Protein AF-A0A9P6WTH1-F1 (afdb_monomer_lite)

Sequence (129 aa):
MPSTSNSDAGALAEGDEALAAGEAANAIGKGATAVGAGATAVAQIATAVGNNALASGQNSAAFGNNAQANGPGSVAVGGAAVDADGNPLITSGGVPVETGATSAGVGGTAVGASAAAVVRVRRGRQCHR

InterPro domains:
  IPR008640 Trimeric autotransporter adhesin YadA-like, head domain [PF05658] (13-39)
  IPR008640 Trimeric autotransporter adhesin YadA-like, head domain [PF05658] (55-79)
  IPR011049 Serralysin-like metalloprotease, C-terminal [G3DSA:2.150.10.10] (8-126)
  IPR011049 Serralysin-like metalloprotease, C-terminal [SSF101967] (8-115)

Organism: Rhizopus oryzae (NCBI:txid64495)

Structure (mmCIF, N/CA/C/O backbone):
data_AF-A0A9P6WTH1-F1
#
_entry.id   AF-A0A9P6WTH1-F1
#
loop_
_atom_site.group_PDB
_atom_site.id
_atom_site.type_symbol
_atom_site.label_atom_id
_atom_site.label_alt_id
_atom_site.label_comp_id
_atom_site.label_asym_id
_atom_site.label_entity_id
_atom_site.label_seq_id
_atom_site.pdbx_PDB_ins_code
_atom_site.Cartn_x
_atom_site.Cartn_y
_atom_site.Cartn_z
_atom_site.occupancy
_atom_site.B_iso_or_equiv
_atom_site.auth_seq_id
_atom_site.auth_comp_id
_atom_site.auth_asym_id
_atom_site.auth_atom_id
_atom_site.pdbx_PDB_model_num
ATOM 1 N N . MET A 1 1 ? 19.849 10.541 -31.871 1.00 46.62 1 MET A N 1
ATOM 2 C CA . MET A 1 1 ? 18.741 10.124 -30.986 1.00 46.62 1 MET A CA 1
ATOM 3 C C . MET A 1 1 ? 18.311 11.366 -30.204 1.00 46.62 1 MET A C 1
ATOM 5 O O . MET A 1 1 ? 19.214 12.015 -29.688 1.00 46.62 1 MET A O 1
ATOM 9 N N . PRO A 1 2 ? 17.032 11.783 -30.214 1.00 46.72 2 PRO A N 1
ATOM 10 C CA . PRO A 1 2 ? 16.577 13.011 -29.558 1.00 46.72 2 PRO A CA 1
ATOM 11 C C . PRO A 1 2 ? 16.567 12.866 -28.027 1.00 46.72 2 PRO A C 1
ATOM 13 O O . PRO A 1 2 ? 16.492 11.758 -27.505 1.00 46.72 2 PRO A O 1
ATOM 16 N N . SER A 1 3 ? 16.665 14.001 -27.338 1.00 61.41 3 SER A N 1
ATOM 17 C CA . SER A 1 3 ? 16.726 14.156 -25.884 1.00 61.41 3 SER A CA 1
ATOM 18 C C . SER A 1 3 ? 1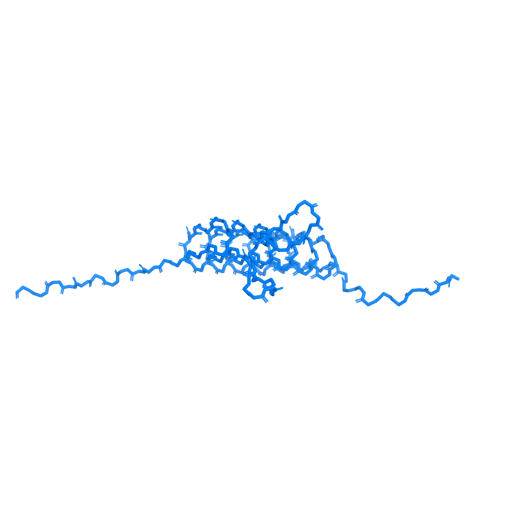5.382 13.902 -25.195 1.00 61.41 3 SER A C 1
ATOM 20 O O . SER A 1 3 ? 14.383 14.495 -25.592 1.00 61.41 3 SER A O 1
ATOM 22 N N . THR A 1 4 ? 15.389 13.174 -24.079 1.00 49.56 4 THR A N 1
ATOM 23 C CA . THR A 1 4 ? 14.513 13.461 -22.933 1.00 49.56 4 THR A CA 1
ATOM 24 C C . THR A 1 4 ? 15.363 13.360 -21.670 1.00 49.56 4 THR A C 1
ATOM 26 O O . THR A 1 4 ? 16.047 12.363 -21.452 1.00 49.56 4 THR A O 1
A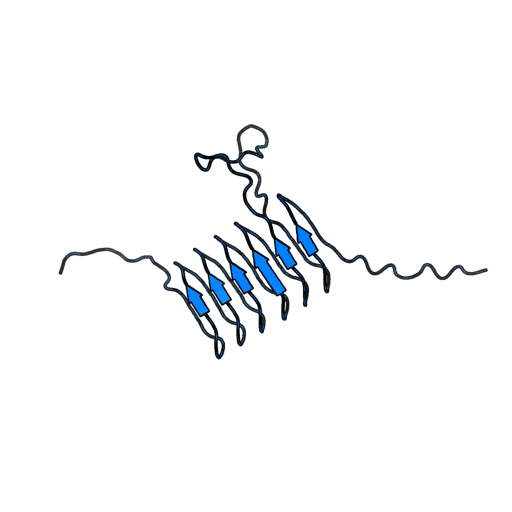TOM 29 N N . SER A 1 5 ? 15.393 14.419 -20.862 1.00 54.59 5 SER A N 1
ATOM 30 C CA . SER A 1 5 ? 15.877 14.326 -19.486 1.00 54.59 5 SER A CA 1
ATOM 31 C C . SER A 1 5 ? 14.989 13.327 -18.756 1.00 54.59 5 SER A C 1
ATOM 33 O O . SER A 1 5 ? 13.857 13.663 -18.424 1.00 54.59 5 SER A O 1
ATOM 35 N N . ASN A 1 6 ? 15.473 12.112 -18.527 1.00 50.59 6 ASN A N 1
ATOM 36 C CA . ASN A 1 6 ? 14.831 11.208 -17.588 1.00 50.59 6 ASN A CA 1
ATOM 37 C C . ASN A 1 6 ? 15.324 11.594 -16.197 1.00 50.59 6 ASN A C 1
ATOM 39 O O . ASN A 1 6 ? 16.372 11.139 -15.744 1.00 50.59 6 ASN A O 1
ATOM 43 N N . SER A 1 7 ? 14.576 12.471 -15.537 1.00 57.59 7 SER A N 1
ATOM 44 C CA . SER A 1 7 ? 14.619 12.554 -14.077 1.00 57.59 7 SER A CA 1
ATOM 45 C C . SER A 1 7 ? 13.960 11.326 -13.429 1.00 57.59 7 SER A C 1
ATOM 47 O O . SER A 1 7 ? 13.847 11.292 -12.211 1.00 57.59 7 SER A O 1
ATOM 49 N N . ASP A 1 8 ? 13.520 10.344 -14.222 1.00 60.94 8 ASP A N 1
ATOM 50 C CA . ASP A 1 8 ? 12.872 9.122 -13.771 1.00 60.94 8 ASP A CA 1
ATOM 51 C C . ASP A 1 8 ? 13.832 8.335 -12.880 1.00 60.94 8 ASP A C 1
ATOM 53 O O . ASP A 1 8 ? 14.801 7.720 -13.348 1.00 60.94 8 ASP A O 1
ATOM 57 N N . ALA A 1 9 ? 13.551 8.326 -11.580 1.00 70.12 9 ALA A N 1
ATOM 58 C CA . ALA A 1 9 ? 14.113 7.300 -10.732 1.00 70.12 9 ALA A CA 1
ATOM 59 C C . ALA A 1 9 ? 13.557 5.969 -11.260 1.00 70.12 9 ALA A C 1
ATOM 61 O O . ALA A 1 9 ? 12.347 5.762 -11.320 1.00 70.12 9 ALA A O 1
ATOM 62 N N . GLY A 1 10 ? 14.422 5.076 -11.738 1.00 81.06 10 GLY A N 1
ATOM 63 C CA . GLY A 1 10 ? 13.989 3.740 -12.149 1.00 81.06 10 GLY A CA 1
ATOM 64 C C . GLY A 1 10 ? 13.393 2.959 -10.973 1.00 81.06 10 GLY A C 1
ATOM 65 O O . GLY A 1 10 ? 13.518 3.355 -9.815 1.00 81.06 10 GLY A O 1
ATOM 66 N N . ALA A 1 11 ? 12.774 1.817 -11.262 1.00 90.38 11 ALA A N 1
ATOM 67 C CA . ALA A 1 11 ? 12.429 0.863 -10.217 1.00 90.38 11 ALA A CA 1
ATOM 68 C C . ALA A 1 11 ? 13.711 0.211 -9.660 1.00 90.38 11 ALA A C 1
ATOM 70 O O . ALA A 1 11 ? 14.561 -0.249 -10.425 1.00 90.38 11 ALA A O 1
ATOM 71 N N . LEU A 1 12 ? 13.837 0.147 -8.339 1.00 91.94 12 LEU A N 1
ATOM 72 C CA . LEU A 1 12 ? 14.949 -0.429 -7.597 1.00 91.94 12 LEU A CA 1
ATOM 73 C C . LEU A 1 12 ? 14.480 -1.680 -6.850 1.00 91.94 12 LEU A C 1
ATOM 75 O O . LEU A 1 12 ? 13.694 -1.597 -5.911 1.00 91.94 12 LEU A O 1
ATOM 79 N N . ALA A 1 13 ? 14.977 -2.845 -7.253 1.00 92.81 13 ALA A N 1
ATOM 80 C CA . ALA A 1 13 ? 14.778 -4.106 -6.546 1.00 92.81 13 ALA A CA 1
ATOM 81 C C . ALA A 1 13 ? 16.129 -4.572 -5.987 1.00 92.81 13 ALA A C 1
ATOM 83 O O . ALA A 1 13 ? 16.964 -5.073 -6.736 1.00 92.81 13 ALA A O 1
ATOM 84 N N . GLU A 1 14 ? 16.365 -4.357 -4.692 1.00 91.88 14 GLU A N 1
ATOM 85 C CA . GLU A 1 14 ? 17.616 -4.752 -4.021 1.00 91.88 14 GLU A CA 1
ATOM 86 C C . GLU A 1 14 ? 17.516 -6.122 -3.345 1.00 91.88 14 GLU A C 1
ATOM 88 O O . GLU A 1 14 ? 18.514 -6.833 -3.247 1.00 91.88 14 GLU A O 1
ATOM 93 N N . GLY A 1 15 ? 16.331 -6.499 -2.861 1.00 89.75 15 GLY A N 1
ATOM 94 C CA . GLY A 1 15 ? 16.154 -7.764 -2.159 1.00 89.75 15 GLY A CA 1
ATOM 95 C C . GLY A 1 15 ? 16.251 -8.979 -3.084 1.00 89.75 15 GLY A C 1
ATOM 96 O O . GLY A 1 15 ? 15.817 -8.939 -4.235 1.00 89.75 15 GLY A O 1
ATOM 97 N N . ASP A 1 16 ? 16.751 -10.103 -2.564 1.00 92.62 16 ASP A N 1
ATOM 98 C CA . ASP A 1 16 ? 16.622 -11.395 -3.249 1.00 92.62 16 ASP A CA 1
ATOM 99 C C . ASP A 1 16 ? 15.146 -11.674 -3.555 1.00 92.62 16 ASP A C 1
ATOM 101 O O . ASP A 1 16 ? 14.305 -11.555 -2.664 1.00 92.62 16 ASP A O 1
ATOM 105 N N . GLU A 1 17 ? 14.830 -12.046 -4.798 1.00 93.06 17 GLU A N 1
ATOM 106 C CA . GLU A 1 17 ? 13.454 -12.319 -5.251 1.00 93.06 17 GLU A CA 1
ATOM 107 C C . GLU A 1 17 ? 12.508 -11.105 -5.119 1.00 93.06 17 GLU A C 1
ATOM 109 O O . GLU A 1 17 ? 11.288 -11.265 -5.060 1.00 93.06 17 GLU A O 1
ATOM 114 N N . ALA A 1 18 ? 13.054 -9.885 -5.057 1.00 94.12 18 ALA A N 1
ATOM 115 C CA . ALA A 1 18 ? 12.258 -8.670 -4.992 1.00 94.12 18 ALA A CA 1
ATOM 116 C C . ALA A 1 18 ? 11.697 -8.265 -6.365 1.00 94.12 18 ALA A C 1
ATOM 118 O O . ALA A 1 18 ? 12.311 -8.482 -7.411 1.00 94.12 18 ALA A O 1
ATOM 119 N N . LEU A 1 19 ? 10.530 -7.622 -6.355 1.00 93.56 19 LEU A N 1
ATOM 120 C CA . LEU A 1 19 ? 9.874 -7.074 -7.537 1.00 93.56 19 LEU A CA 1
ATOM 121 C C . LEU A 1 19 ? 9.635 -5.581 -7.336 1.00 93.56 19 LEU A C 1
ATOM 123 O O . LEU A 1 19 ? 8.859 -5.204 -6.468 1.00 93.56 19 LEU A O 1
ATOM 127 N N . ALA A 1 20 ? 10.243 -4.738 -8.165 1.00 94.00 20 ALA A N 1
ATOM 128 C CA . ALA A 1 20 ? 9.954 -3.309 -8.207 1.00 94.00 20 ALA A CA 1
ATOM 129 C C . ALA A 1 20 ? 9.411 -2.939 -9.593 1.00 94.00 20 ALA A C 1
ATOM 131 O O . ALA A 1 20 ? 10.046 -3.223 -10.608 1.00 94.00 20 ALA A O 1
ATOM 132 N N . ALA A 1 21 ? 8.232 -2.321 -9.646 1.00 91.75 21 ALA A N 1
ATOM 133 C CA . ALA A 1 21 ? 7.579 -1.924 -10.888 1.00 91.75 21 ALA A CA 1
ATOM 134 C C . ALA A 1 21 ? 6.908 -0.552 -10.741 1.00 91.75 21 ALA A C 1
ATOM 136 O O . ALA A 1 21 ? 5.841 -0.427 -10.145 1.00 91.75 21 ALA A O 1
ATOM 137 N N . GLY A 1 22 ? 7.524 0.479 -11.312 1.00 88.12 22 GLY A N 1
ATOM 138 C CA . GLY A 1 22 ? 7.055 1.861 -11.242 1.00 88.12 22 GLY A CA 1
ATOM 139 C C . GLY A 1 22 ? 8.224 2.838 -11.214 1.00 88.12 22 GLY A C 1
ATOM 140 O O . GLY A 1 22 ? 9.354 2.451 -10.926 1.00 88.12 22 GLY A O 1
ATOM 141 N N . GLU A 1 23 ? 7.955 4.100 -11.524 1.00 89.94 23 GLU A N 1
ATOM 142 C CA . GLU A 1 23 ? 8.928 5.177 -11.314 1.00 89.94 23 GLU A CA 1
ATOM 143 C C . GLU A 1 23 ? 9.182 5.327 -9.803 1.00 89.94 23 GLU A C 1
ATOM 145 O O . GLU A 1 23 ? 8.248 5.269 -9.011 1.00 89.94 23 GLU A O 1
ATOM 150 N N . ALA A 1 24 ? 10.438 5.405 -9.377 1.00 89.94 24 ALA A N 1
ATOM 151 C CA . ALA A 1 24 ? 10.855 5.476 -7.976 1.00 89.94 24 ALA A CA 1
ATOM 152 C C . ALA A 1 24 ? 10.353 4.327 -7.070 1.00 89.94 24 ALA A C 1
ATOM 154 O O . ALA A 1 24 ? 10.290 4.493 -5.850 1.00 89.94 24 ALA A O 1
ATOM 155 N N . ALA A 1 25 ? 9.974 3.169 -7.624 1.00 93.50 25 ALA A N 1
ATOM 156 C CA . ALA A 1 25 ? 9.556 2.018 -6.821 1.00 93.50 25 ALA A CA 1
ATOM 157 C C . ALA A 1 25 ? 10.774 1.343 -6.164 1.00 93.50 25 ALA A C 1
ATOM 159 O O . ALA A 1 25 ? 11.714 1.002 -6.867 1.00 93.50 25 ALA A O 1
ATOM 160 N N . ASN A 1 26 ? 10.755 1.088 -4.855 1.00 94.38 26 ASN A N 1
ATOM 161 C CA . ASN A 1 26 ? 11.867 0.513 -4.091 1.00 94.38 26 ASN A CA 1
ATOM 162 C C . ASN A 1 26 ? 11.442 -0.776 -3.374 1.00 94.38 26 ASN A C 1
ATOM 164 O O . ASN A 1 26 ? 10.728 -0.731 -2.374 1.00 94.38 26 ASN A O 1
ATOM 168 N N . ALA A 1 27 ? 11.902 -1.932 -3.838 1.00 95.25 27 ALA A N 1
ATOM 169 C CA . ALA A 1 27 ? 11.734 -3.222 -3.177 1.00 95.25 27 ALA A CA 1
ATOM 170 C C . ALA A 1 27 ? 13.073 -3.665 -2.563 1.00 95.25 27 ALA A C 1
ATOM 172 O O . ALA A 1 27 ? 13.909 -4.283 -3.219 1.00 95.25 27 ALA A O 1
ATOM 173 N N . ILE A 1 28 ? 13.291 -3.310 -1.296 1.00 95.00 28 ILE A N 1
ATOM 174 C CA . ILE A 1 28 ? 14.582 -3.474 -0.607 1.00 95.00 28 ILE A CA 1
ATOM 175 C C . ILE A 1 28 ? 14.642 -4.795 0.170 1.00 95.00 28 ILE A C 1
ATOM 177 O O . ILE A 1 28 ? 15.688 -5.431 0.267 1.00 95.00 28 ILE A O 1
ATOM 181 N N . GLY A 1 29 ? 13.516 -5.237 0.732 1.00 93.62 29 GLY A N 1
ATOM 182 C CA . GLY A 1 29 ? 13.473 -6.476 1.505 1.00 93.62 29 GLY A CA 1
ATOM 183 C C . GLY A 1 29 ? 13.533 -7.737 0.638 1.00 93.62 29 GLY A C 1
ATOM 184 O O . GLY A 1 29 ? 13.074 -7.753 -0.501 1.00 93.62 29 GLY A O 1
ATOM 185 N N . LYS A 1 30 ? 14.038 -8.842 1.197 1.00 94.94 30 LYS A N 1
ATOM 186 C CA . LYS A 1 30 ? 13.985 -10.159 0.540 1.00 94.94 30 LYS A CA 1
ATOM 187 C C . LYS A 1 30 ? 12.534 -10.580 0.270 1.00 94.94 30 LYS A C 1
ATOM 189 O O . LYS A 1 30 ? 11.723 -10.584 1.197 1.00 94.94 30 LYS A O 1
ATOM 194 N N . GLY A 1 31 ? 12.214 -10.935 -0.972 1.00 94.12 31 GLY A N 1
ATOM 195 C CA . GLY A 1 31 ? 10.861 -11.256 -1.430 1.00 94.12 31 GLY A CA 1
ATOM 196 C C . GLY A 1 31 ? 9.897 -10.067 -1.370 1.00 94.12 31 GLY A C 1
ATOM 197 O O . GLY A 1 31 ? 8.684 -10.267 -1.319 1.00 94.12 31 GLY A O 1
ATOM 198 N N . ALA A 1 32 ? 10.412 -8.835 -1.283 1.00 96.06 32 ALA A N 1
ATOM 199 C CA . ALA A 1 32 ? 9.579 -7.645 -1.240 1.00 96.06 32 ALA A CA 1
ATOM 200 C C . ALA A 1 32 ? 9.004 -7.326 -2.623 1.00 96.06 32 ALA A C 1
ATOM 202 O O . ALA A 1 32 ? 9.649 -7.519 -3.646 1.00 96.06 32 ALA A O 1
ATOM 203 N N . THR A 1 33 ? 7.789 -6.797 -2.663 1.00 96.25 33 THR A N 1
ATOM 204 C CA . THR A 1 33 ? 7.132 -6.368 -3.899 1.00 96.25 33 THR A CA 1
ATOM 205 C C . THR A 1 33 ? 6.717 -4.912 -3.758 1.00 96.25 33 THR A C 1
ATOM 207 O O . THR A 1 33 ? 5.966 -4.590 -2.849 1.00 96.25 33 THR A O 1
ATOM 210 N N . ALA A 1 34 ? 7.185 -4.039 -4.641 1.00 95.69 34 ALA A N 1
ATOM 211 C CA . ALA A 1 34 ? 6.835 -2.629 -4.719 1.00 95.69 34 ALA A CA 1
ATOM 212 C C . ALA A 1 34 ? 6.273 -2.322 -6.114 1.00 95.69 34 ALA A C 1
ATOM 214 O O . ALA A 1 34 ? 6.984 -2.421 -7.111 1.00 95.69 34 ALA A O 1
ATOM 215 N N . VAL A 1 35 ? 4.995 -1.962 -6.206 1.00 94.56 35 VAL A N 1
ATOM 216 C CA . VAL A 1 35 ? 4.320 -1.686 -7.482 1.00 94.56 35 VAL A CA 1
ATOM 217 C C . VAL A 1 35 ? 3.605 -0.341 -7.416 1.00 94.56 35 VAL A C 1
ATOM 219 O O . VAL A 1 35 ? 2.695 -0.159 -6.614 1.00 94.56 35 VAL A O 1
ATOM 222 N N . GLY A 1 36 ? 3.974 0.589 -8.291 1.00 90.06 36 GLY A N 1
ATOM 223 C CA . GLY A 1 36 ? 3.442 1.952 -8.340 1.00 90.06 36 GLY A CA 1
ATOM 224 C C . GLY A 1 36 ? 4.537 3.010 -8.237 1.00 90.06 36 GLY A C 1
ATOM 225 O O . GLY A 1 36 ? 5.663 2.714 -7.845 1.00 90.06 36 GLY A O 1
ATOM 226 N N . ALA A 1 37 ? 4.202 4.249 -8.602 1.00 90.62 37 ALA A N 1
ATOM 227 C CA . ALA A 1 37 ? 5.136 5.365 -8.490 1.00 90.62 37 ALA A CA 1
ATOM 228 C C . ALA A 1 37 ? 5.496 5.615 -7.010 1.00 90.62 37 ALA A C 1
ATOM 230 O O . ALA A 1 37 ? 4.594 5.688 -6.178 1.00 90.62 37 ALA A O 1
ATOM 231 N N . GLY A 1 38 ? 6.780 5.663 -6.652 1.00 90.31 38 GLY A N 1
ATOM 232 C CA . GLY A 1 38 ? 7.237 5.880 -5.270 1.00 90.31 38 GLY A CA 1
ATOM 233 C C . GLY A 1 38 ? 6.896 4.763 -4.269 1.00 90.31 38 GLY A C 1
ATOM 234 O O . GLY A 1 38 ? 7.083 4.937 -3.062 1.00 90.31 38 GLY A O 1
ATOM 235 N N . ALA A 1 39 ? 6.375 3.615 -4.723 1.00 94.56 39 ALA A N 1
ATOM 236 C CA . ALA A 1 39 ? 6.040 2.496 -3.842 1.00 94.56 39 ALA A CA 1
ATOM 237 C C . ALA A 1 39 ? 7.304 1.950 -3.168 1.00 94.56 39 ALA A C 1
ATOM 239 O O . ALA A 1 39 ? 8.301 1.712 -3.835 1.00 94.56 39 ALA A O 1
ATOM 240 N N . THR A 1 40 ? 7.281 1.714 -1.861 1.00 95.69 40 THR A N 1
ATOM 241 C CA . THR A 1 40 ? 8.466 1.331 -1.091 1.00 95.69 40 THR A CA 1
ATOM 242 C C . THR A 1 40 ? 8.161 0.152 -0.167 1.00 95.69 40 THR A C 1
ATOM 244 O O . THR A 1 40 ? 7.385 0.260 0.780 1.00 95.69 40 THR A O 1
ATOM 247 N N . ALA A 1 41 ? 8.800 -0.986 -0.412 1.00 95.94 41 ALA A N 1
ATOM 248 C CA . ALA A 1 41 ? 8.726 -2.189 0.406 1.00 95.94 41 ALA A CA 1
ATOM 249 C C . ALA A 1 41 ? 10.114 -2.494 0.990 1.00 95.94 41 ALA A C 1
ATOM 251 O O . ALA A 1 41 ? 10.984 -3.049 0.319 1.00 95.94 41 ALA A O 1
ATOM 252 N N . VAL A 1 42 ? 10.340 -2.105 2.248 1.00 95.38 42 VAL A N 1
ATOM 253 C CA . VAL A 1 42 ? 11.672 -2.195 2.879 1.00 95.38 42 VAL A CA 1
ATOM 254 C C . VAL A 1 42 ? 11.903 -3.479 3.669 1.00 95.38 42 VAL A C 1
ATOM 256 O O . VAL A 1 42 ? 13.042 -3.856 3.930 1.00 95.38 42 VAL A O 1
ATOM 259 N N . ALA A 1 43 ? 10.834 -4.159 4.072 1.00 94.88 43 ALA A N 1
ATOM 260 C CA . ALA A 1 43 ? 10.913 -5.340 4.921 1.00 94.88 43 ALA A CA 1
ATOM 261 C C . ALA A 1 43 ? 10.802 -6.654 4.131 1.00 94.88 43 ALA A C 1
ATOM 263 O O . ALA A 1 43 ? 10.350 -6.680 2.990 1.00 94.88 43 ALA A O 1
ATOM 264 N N . GLN A 1 44 ? 11.223 -7.767 4.739 1.00 94.75 44 GLN A N 1
ATOM 265 C CA . GLN A 1 44 ? 11.172 -9.077 4.085 1.00 94.75 44 GLN A CA 1
ATOM 266 C C . GLN A 1 44 ? 9.718 -9.502 3.891 1.00 94.75 44 GLN A C 1
ATOM 268 O O . GLN A 1 44 ? 8.900 -9.353 4.807 1.00 94.75 44 GLN A O 1
ATOM 273 N N . ILE A 1 45 ? 9.416 -10.038 2.708 1.00 94.81 45 ILE A N 1
ATOM 274 C CA . ILE A 1 45 ? 8.076 -10.476 2.293 1.00 94.81 45 ILE A CA 1
ATOM 275 C C . ILE A 1 45 ? 7.059 -9.318 2.415 1.00 94.81 45 ILE A C 1
ATOM 277 O O . ILE A 1 45 ? 5.868 -9.516 2.643 1.00 94.81 45 ILE A O 1
ATOM 281 N N . ALA A 1 46 ? 7.526 -8.068 2.326 1.00 96.25 46 ALA A N 1
ATOM 282 C CA . ALA A 1 46 ? 6.663 -6.899 2.376 1.00 96.25 46 ALA A CA 1
ATOM 283 C C . ALA A 1 46 ? 6.097 -6.603 0.986 1.00 96.25 46 ALA A C 1
ATOM 285 O O . ALA A 1 46 ? 6.820 -6.632 -0.005 1.00 96.25 46 ALA A O 1
ATOM 286 N N . THR A 1 47 ? 4.809 -6.290 0.902 1.00 96.25 47 THR A N 1
ATOM 287 C CA . THR A 1 47 ? 4.149 -5.953 -0.367 1.00 96.25 47 THR A CA 1
ATOM 288 C C . THR A 1 47 ? 3.612 -4.528 -0.293 1.00 96.25 47 THR A C 1
ATOM 290 O O . THR A 1 47 ? 2.740 -4.254 0.518 1.00 96.25 47 THR A O 1
ATOM 293 N N . ALA A 1 48 ? 4.102 -3.618 -1.124 1.00 95.12 48 ALA A N 1
ATOM 294 C CA . ALA A 1 48 ? 3.600 -2.260 -1.290 1.00 95.12 48 ALA A CA 1
ATOM 295 C C . ALA A 1 48 ? 3.043 -2.100 -2.709 1.00 95.12 48 ALA A C 1
ATOM 297 O O . ALA A 1 48 ? 3.776 -2.216 -3.686 1.00 95.12 48 ALA A O 1
ATOM 298 N N . VAL A 1 49 ? 1.746 -1.838 -2.842 1.00 94.00 49 VAL A N 1
ATOM 299 C CA . VAL A 1 49 ? 1.083 -1.643 -4.135 1.00 94.00 49 VAL A CA 1
ATOM 300 C C . VAL A 1 49 ? 0.255 -0.368 -4.092 1.00 94.00 49 VAL A C 1
ATOM 302 O O . VAL A 1 49 ? -0.735 -0.280 -3.371 1.00 94.00 49 VAL A O 1
ATOM 305 N N . GLY A 1 50 ? 0.631 0.614 -4.898 1.00 89.75 50 GLY A N 1
ATOM 306 C CA . GLY A 1 50 ? -0.007 1.921 -4.968 1.00 89.75 50 GLY A CA 1
ATOM 307 C C . GLY A 1 50 ? 1.019 3.045 -5.036 1.00 89.75 50 GLY A C 1
ATOM 308 O O . GLY A 1 50 ? 2.192 2.858 -4.728 1.00 89.75 50 GLY A O 1
ATOM 309 N N . ASN A 1 51 ? 0.566 4.228 -5.445 1.00 89.00 51 ASN A N 1
ATOM 310 C CA . ASN A 1 51 ? 1.418 5.414 -5.465 1.00 89.00 51 ASN A CA 1
ATOM 311 C C . ASN A 1 51 ? 1.807 5.799 -4.023 1.00 89.00 51 ASN A C 1
ATOM 313 O O . ASN A 1 51 ? 0.919 5.922 -3.178 1.00 89.00 51 ASN A O 1
ATOM 317 N N . ASN A 1 52 ? 3.103 5.941 -3.736 1.00 90.00 52 ASN A N 1
ATOM 318 C CA . ASN A 1 52 ? 3.655 6.220 -2.403 1.00 90.00 52 ASN A CA 1
ATOM 319 C C . ASN A 1 52 ? 3.228 5.224 -1.303 1.00 90.00 52 ASN A C 1
ATOM 321 O O . ASN A 1 52 ? 3.163 5.574 -0.124 1.00 90.00 52 ASN A O 1
ATOM 325 N N . ALA A 1 53 ? 2.900 3.977 -1.657 1.00 93.38 53 ALA A N 1
ATOM 326 C CA . ALA A 1 53 ? 2.627 2.939 -0.663 1.00 93.38 53 ALA A CA 1
ATOM 327 C C . ALA A 1 53 ? 3.915 2.557 0.092 1.00 93.38 53 ALA A C 1
ATOM 329 O O . ALA A 1 53 ? 4.960 2.384 -0.528 1.00 93.38 53 ALA A O 1
ATOM 330 N N . LEU A 1 54 ? 3.843 2.365 1.410 1.00 94.06 54 LEU A N 1
ATOM 331 C CA . LEU A 1 54 ? 4.969 1.989 2.266 1.00 94.06 54 LEU A CA 1
ATOM 332 C C . LEU A 1 54 ? 4.675 0.690 3.024 1.00 94.06 54 LEU A C 1
ATOM 334 O O . LEU A 1 54 ? 3.790 0.641 3.875 1.00 94.06 54 LEU A O 1
ATOM 338 N N . ALA A 1 55 ? 5.467 -0.350 2.786 1.00 95.31 55 ALA A N 1
ATOM 339 C CA . ALA A 1 55 ? 5.430 -1.595 3.548 1.00 95.31 55 ALA A CA 1
ATOM 340 C C . ALA A 1 55 ? 6.756 -1.777 4.306 1.00 95.31 55 ALA A C 1
ATOM 342 O O . ALA A 1 55 ? 7.778 -2.177 3.744 1.00 95.31 55 ALA A O 1
ATOM 343 N N . SER A 1 56 ? 6.741 -1.438 5.597 1.00 94.88 56 SER A N 1
ATOM 344 C CA . SER A 1 56 ? 7.920 -1.436 6.476 1.00 94.88 56 SER A CA 1
ATOM 345 C C . SER A 1 56 ? 7.893 -2.539 7.538 1.00 94.88 56 SER A C 1
ATOM 347 O O . SER A 1 56 ? 8.917 -2.896 8.119 1.00 94.88 56 SER A O 1
ATOM 349 N N . GLY A 1 57 ? 6.737 -3.166 7.761 1.00 93.62 57 GLY A N 1
ATOM 350 C CA . GLY A 1 57 ? 6.642 -4.355 8.599 1.00 93.62 57 GLY A CA 1
ATOM 351 C C . GLY A 1 57 ? 7.116 -5.622 7.880 1.00 93.62 57 GLY A C 1
ATOM 352 O O . GLY A 1 57 ? 6.833 -5.827 6.700 1.00 93.62 57 GLY A O 1
ATOM 353 N N . GLN A 1 58 ? 7.787 -6.527 8.592 1.00 93.38 58 GLN A N 1
ATOM 354 C CA . GLN A 1 58 ? 8.057 -7.877 8.071 1.00 93.38 58 GLN A CA 1
ATOM 355 C C . GLN A 1 58 ? 6.735 -8.574 7.751 1.00 93.38 58 GLN A C 1
ATOM 357 O O . GLN A 1 58 ? 5.827 -8.543 8.583 1.00 93.38 58 GLN A O 1
ATOM 362 N N . ASN A 1 59 ? 6.622 -9.196 6.577 1.00 93.81 59 ASN A N 1
ATOM 363 C CA . ASN A 1 59 ? 5.402 -9.871 6.130 1.00 93.81 59 ASN A CA 1
ATOM 364 C C . ASN A 1 59 ? 4.164 -8.946 6.083 1.00 93.81 59 ASN A C 1
ATOM 366 O O . ASN A 1 59 ? 3.035 -9.405 6.275 1.00 93.81 59 ASN A O 1
ATOM 370 N N . SER A 1 60 ? 4.382 -7.636 5.921 1.00 95.31 60 SER A N 1
ATOM 371 C CA . SER A 1 60 ? 3.318 -6.633 5.864 1.00 95.31 60 SER A CA 1
ATOM 372 C C . SER A 1 60 ? 2.829 -6.396 4.438 1.00 95.31 60 SER A C 1
ATOM 374 O O . SER A 1 60 ? 3.544 -6.668 3.472 1.00 95.31 60 SER A O 1
ATOM 376 N N . ALA A 1 61 ? 1.615 -5.870 4.298 1.00 94.62 61 ALA A N 1
ATOM 377 C CA . ALA A 1 61 ? 1.060 -5.536 2.996 1.00 94.62 61 ALA A CA 1
ATOM 378 C C . ALA A 1 61 ? 0.347 -4.178 3.008 1.00 94.62 61 ALA A C 1
ATOM 380 O O . ALA A 1 61 ? -0.601 -3.978 3.763 1.00 94.62 61 ALA A O 1
ATOM 381 N N . ALA A 1 62 ? 0.795 -3.251 2.168 1.00 93.81 62 ALA A N 1
ATOM 382 C CA . ALA A 1 62 ? 0.223 -1.932 1.961 1.00 93.81 62 ALA A CA 1
ATOM 383 C C . ALA A 1 62 ? -0.376 -1.850 0.550 1.00 93.81 62 ALA A C 1
ATOM 385 O O . ALA A 1 62 ? 0.343 -1.978 -0.436 1.00 93.81 62 ALA A O 1
ATOM 386 N N . PHE A 1 63 ? -1.682 -1.627 0.449 1.00 91.75 63 PHE A N 1
ATOM 387 C CA . PHE A 1 63 ? -2.412 -1.506 -0.810 1.00 91.75 63 PHE A CA 1
ATOM 388 C C . PHE A 1 63 ? -3.185 -0.187 -0.852 1.00 91.75 63 PHE A C 1
ATOM 390 O O . PHE A 1 63 ? -4.067 0.048 -0.027 1.00 91.75 63 PHE A O 1
ATOM 397 N N . GLY A 1 64 ? -2.902 0.652 -1.844 1.00 88.38 64 GLY A N 1
ATOM 398 C CA . GLY A 1 64 ? -3.559 1.941 -2.058 1.00 88.38 64 GLY A CA 1
ATOM 399 C C . GLY A 1 64 ? -2.582 3.113 -2.096 1.00 88.38 64 GLY A C 1
ATOM 400 O O . GLY A 1 64 ? -1.413 2.992 -1.737 1.00 88.38 64 GLY A O 1
ATOM 401 N N . ASN A 1 65 ? -3.072 4.265 -2.556 1.00 87.06 65 ASN A N 1
ATOM 402 C CA . ASN A 1 65 ? -2.289 5.497 -2.565 1.00 87.06 65 ASN A CA 1
ATOM 403 C C . ASN A 1 65 ? -1.969 5.919 -1.120 1.00 87.06 65 ASN A C 1
ATOM 405 O O . ASN A 1 65 ? -2.890 6.116 -0.326 1.00 87.06 65 ASN A O 1
ATOM 409 N N . ASN A 1 66 ? -0.681 6.045 -0.793 1.00 88.50 66 ASN A N 1
ATOM 410 C CA . ASN A 1 66 ? -0.192 6.448 0.525 1.00 88.50 66 ASN A CA 1
ATOM 411 C C . ASN A 1 66 ? -0.538 5.473 1.674 1.00 88.50 66 ASN A C 1
ATOM 413 O O . ASN A 1 66 ? -0.567 5.862 2.844 1.00 88.50 66 ASN A O 1
ATOM 417 N N . ALA A 1 67 ? -0.833 4.207 1.359 1.00 91.88 67 ALA A N 1
ATOM 418 C CA . ALA A 1 67 ? -1.052 3.167 2.362 1.00 91.88 67 ALA A CA 1
ATOM 419 C C . ALA A 1 67 ? 0.259 2.848 3.099 1.00 91.88 67 ALA A C 1
ATOM 421 O O . ALA A 1 67 ? 1.290 2.675 2.458 1.00 91.88 67 ALA A O 1
ATOM 422 N N . GLN A 1 68 ? 0.232 2.718 4.426 1.00 92.25 68 GLN A N 1
ATOM 423 C CA . GLN A 1 68 ? 1.417 2.445 5.244 1.00 92.25 68 GLN A CA 1
ATOM 424 C C . GLN A 1 68 ? 1.201 1.239 6.161 1.00 92.25 68 GLN A C 1
ATOM 426 O O . GLN A 1 68 ? 0.451 1.307 7.136 1.00 92.25 68 GLN A O 1
ATOM 431 N N . ALA A 1 69 ? 1.892 0.137 5.887 1.00 93.94 69 ALA A N 1
ATOM 432 C CA . ALA A 1 69 ? 1.916 -1.058 6.721 1.00 93.94 69 ALA A CA 1
ATOM 433 C C . ALA A 1 69 ? 3.249 -1.119 7.487 1.00 93.94 69 ALA A C 1
ATOM 435 O O . ALA A 1 69 ? 4.248 -1.676 7.032 1.00 93.94 69 ALA A O 1
ATOM 436 N N . ASN A 1 70 ? 3.275 -0.490 8.660 1.00 93.19 70 ASN A N 1
ATOM 437 C CA . ASN A 1 70 ? 4.467 -0.343 9.500 1.00 93.19 70 ASN A CA 1
ATOM 438 C C . ASN A 1 70 ? 4.620 -1.491 10.512 1.00 93.19 70 ASN A C 1
ATOM 440 O O . ASN A 1 70 ? 5.723 -1.781 10.967 1.00 93.19 70 ASN A O 1
ATOM 444 N N . GLY A 1 71 ? 3.522 -2.155 10.881 1.00 90.94 71 GLY A N 1
ATOM 445 C CA . GLY A 1 71 ? 3.547 -3.269 11.826 1.00 90.94 71 GLY A CA 1
ATOM 446 C C . GLY A 1 71 ? 3.993 -4.594 11.180 1.00 90.94 71 GLY A C 1
ATOM 447 O O . GLY A 1 71 ? 3.589 -4.893 10.054 1.00 90.94 71 GLY A O 1
ATOM 448 N N . PRO A 1 72 ? 4.769 -5.448 11.869 1.00 91.12 72 PRO A N 1
ATOM 449 C CA . PRO A 1 72 ? 5.015 -6.820 11.423 1.00 91.12 72 PRO A CA 1
ATOM 450 C C . PRO A 1 72 ? 3.700 -7.593 11.242 1.00 91.12 72 PRO A C 1
ATOM 452 O O . PRO A 1 72 ? 2.840 -7.557 12.124 1.00 91.12 72 PRO A O 1
ATOM 455 N N . GLY A 1 73 ? 3.526 -8.263 10.103 1.00 91.31 73 GLY A N 1
ATOM 456 C CA . GLY A 1 73 ? 2.295 -8.970 9.731 1.00 91.31 73 GLY A CA 1
ATOM 457 C C . GLY A 1 73 ? 1.076 -8.058 9.569 1.00 91.31 73 GLY A C 1
ATOM 458 O O . GLY A 1 73 ? -0.053 -8.538 9.614 1.00 91.31 73 GLY A O 1
ATOM 459 N N . SER A 1 74 ? 1.282 -6.742 9.474 1.00 93.44 74 SER A N 1
ATOM 460 C CA . SER A 1 74 ? 0.190 -5.783 9.355 1.00 93.44 74 SER A CA 1
ATOM 461 C C . SER A 1 74 ? -0.277 -5.632 7.913 1.00 93.44 74 SER A C 1
ATOM 463 O O . SER A 1 74 ? 0.497 -5.781 6.969 1.00 93.44 74 SER A O 1
ATOM 465 N N . VAL A 1 75 ? -1.553 -5.311 7.748 1.00 92.56 75 VAL A N 1
ATOM 466 C CA . VAL A 1 75 ? -2.174 -5.074 6.449 1.00 92.56 75 VAL A CA 1
ATOM 467 C C . VAL A 1 75 ? -2.813 -3.690 6.469 1.00 92.56 75 VAL A C 1
ATOM 469 O O . VAL A 1 75 ? -3.623 -3.387 7.344 1.00 92.56 75 VAL A O 1
ATOM 472 N N . ALA A 1 76 ? -2.439 -2.832 5.531 1.00 91.44 76 ALA A N 1
ATOM 473 C CA . ALA A 1 76 ? -3.027 -1.517 5.327 1.00 91.44 76 ALA A CA 1
ATOM 474 C C . ALA A 1 76 ? -3.629 -1.474 3.922 1.00 91.44 76 ALA A C 1
ATOM 476 O O . ALA A 1 76 ? -2.902 -1.516 2.938 1.00 91.44 76 ALA A O 1
ATOM 477 N N . VAL A 1 77 ? -4.953 -1.418 3.818 1.00 90.06 77 VAL A N 1
ATOM 478 C CA . VAL A 1 77 ? -5.675 -1.366 2.543 1.00 90.06 77 VAL A CA 1
ATOM 479 C C . VAL A 1 77 ? -6.517 -0.102 2.515 1.00 90.06 77 VAL A C 1
ATOM 481 O O . VAL A 1 77 ? -7.538 -0.005 3.187 1.00 90.06 77 VAL A O 1
ATOM 484 N N . GLY A 1 78 ? -6.115 0.885 1.736 1.00 80.69 78 GLY A N 1
ATOM 485 C CA . GLY A 1 78 ? -6.844 2.140 1.614 1.00 80.69 78 GLY A CA 1
ATOM 486 C C . GLY A 1 78 ? -5.946 3.238 1.085 1.00 80.69 78 GLY A C 1
ATOM 487 O O . GLY A 1 78 ? -4.749 3.260 1.360 1.00 80.69 78 GLY A O 1
ATOM 488 N N . GLY A 1 79 ? -6.528 4.152 0.322 1.00 77.06 79 GLY A N 1
ATOM 489 C CA . GLY A 1 79 ? -5.803 5.297 -0.194 1.00 77.06 79 GLY A CA 1
ATOM 490 C C . GLY A 1 79 ? -6.697 6.501 -0.384 1.00 77.06 79 GLY A C 1
ATOM 491 O O . GLY A 1 79 ? -7.821 6.521 0.120 1.00 77.06 79 GLY A O 1
ATOM 492 N N . ALA A 1 80 ? -6.168 7.471 -1.130 1.00 73.31 80 ALA A N 1
ATOM 493 C CA . ALA A 1 80 ? -6.884 8.658 -1.575 1.00 73.31 80 ALA A CA 1
ATOM 494 C C . ALA A 1 80 ? -8.326 8.310 -1.987 1.00 73.31 80 ALA A C 1
ATOM 496 O O . ALA A 1 80 ? -8.542 7.645 -3.000 1.00 73.31 80 ALA A O 1
ATOM 497 N N . ALA A 1 81 ? -9.311 8.723 -1.189 1.00 71.94 81 ALA A N 1
ATOM 498 C CA . ALA A 1 81 ? -10.707 8.646 -1.592 1.00 71.94 81 ALA A CA 1
ATOM 499 C C . ALA A 1 81 ? -10.900 9.695 -2.684 1.00 71.94 81 ALA A C 1
ATOM 501 O O . ALA A 1 81 ? -10.919 10.884 -2.378 1.00 71.94 81 ALA A O 1
ATOM 502 N N . VAL A 1 82 ? -10.968 9.252 -3.937 1.00 74.69 82 VAL A N 1
ATOM 503 C CA . VAL A 1 82 ? -11.098 10.109 -5.120 1.00 74.69 82 VAL A CA 1
ATOM 504 C C . VAL A 1 82 ? -12.380 9.798 -5.890 1.00 74.69 82 VAL A C 1
ATOM 506 O O . VAL A 1 82 ? -12.896 8.682 -5.804 1.00 74.69 82 VAL A O 1
ATOM 509 N N . ASP A 1 83 ? -12.925 10.792 -6.590 1.00 77.88 83 ASP A N 1
ATOM 510 C CA . ASP A 1 83 ? -14.052 10.628 -7.505 1.00 77.88 83 ASP A CA 1
ATOM 511 C C . ASP A 1 83 ? -13.620 9.942 -8.814 1.00 77.88 83 ASP A C 1
ATOM 513 O O . ASP A 1 83 ? -12.472 9.519 -8.976 1.00 77.88 83 ASP A O 1
ATOM 517 N N . ALA A 1 84 ? -14.557 9.802 -9.755 1.00 77.69 84 ALA A N 1
ATOM 518 C CA . ALA A 1 84 ? -14.293 9.197 -11.061 1.00 77.69 84 ALA A CA 1
ATOM 519 C C . ALA A 1 84 ? -13.276 9.988 -11.908 1.00 77.69 84 ALA A C 1
ATOM 521 O O . ALA A 1 84 ? -12.660 9.411 -12.803 1.00 77.69 84 ALA A O 1
ATOM 522 N N . ASP A 1 85 ? -13.085 11.272 -11.602 1.00 78.81 85 ASP A N 1
ATOM 523 C CA . ASP A 1 85 ? -12.183 12.190 -12.294 1.00 78.81 85 ASP A CA 1
ATOM 524 C C . ASP A 1 85 ? -10.824 12.324 -11.571 1.00 78.81 85 ASP A C 1
ATOM 526 O O . ASP A 1 85 ? -9.925 13.018 -12.047 1.00 78.81 85 ASP A O 1
ATOM 530 N N . GLY A 1 86 ? -10.639 11.629 -10.439 1.00 73.81 86 GLY A N 1
ATOM 531 C CA . GLY A 1 86 ? -9.416 11.650 -9.636 1.00 73.81 86 GLY A CA 1
ATOM 532 C C . GLY A 1 86 ? -9.345 12.784 -8.607 1.00 73.81 86 GLY A C 1
ATOM 533 O O . GLY A 1 86 ? -8.308 12.940 -7.958 1.00 73.81 86 GLY A O 1
ATOM 534 N N . ASN A 1 87 ? -10.418 13.558 -8.410 1.00 79.75 87 ASN A N 1
ATOM 535 C CA . ASN A 1 87 ? -10.450 14.588 -7.377 1.00 79.75 87 ASN A CA 1
ATOM 536 C C . ASN A 1 87 ? -10.687 13.978 -5.994 1.00 79.75 87 ASN A C 1
ATOM 538 O O . ASN A 1 87 ? -11.529 13.095 -5.841 1.00 79.75 87 ASN A O 1
ATOM 542 N N . PRO A 1 88 ? -10.018 14.483 -4.950 1.00 76.44 88 PRO A N 1
ATOM 543 C CA . PRO A 1 88 ? -10.219 14.030 -3.580 1.00 76.44 88 PRO A CA 1
ATOM 544 C C . PRO A 1 88 ? -11.662 14.264 -3.103 1.00 76.44 88 PRO A C 1
ATOM 546 O O . PRO A 1 88 ? -12.147 15.391 -3.056 1.00 76.44 88 PRO A O 1
ATOM 549 N N . LEU A 1 89 ? -12.325 13.193 -2.674 1.00 78.25 89 LEU A N 1
ATOM 550 C CA . LEU A 1 89 ? -13.651 13.195 -2.049 1.00 78.25 89 LEU A CA 1
ATOM 551 C C . LEU A 1 89 ? -13.606 13.702 -0.608 1.00 78.25 89 LEU A C 1
ATOM 553 O O . LEU A 1 89 ? -14.582 14.258 -0.109 1.00 78.25 89 LEU A O 1
ATOM 557 N N . ILE A 1 90 ? -12.478 13.498 0.075 1.00 76.12 90 ILE A N 1
ATOM 558 C CA . ILE A 1 90 ? -12.273 14.000 1.431 1.00 76.12 90 ILE A CA 1
ATOM 559 C C . ILE A 1 90 ? -11.402 15.246 1.317 1.00 76.12 90 ILE A C 1
ATOM 561 O O . ILE A 1 90 ? -10.209 15.175 1.015 1.00 76.12 90 ILE A O 1
ATOM 565 N N . THR A 1 91 ? -12.023 16.401 1.541 1.00 73.81 91 THR A N 1
ATOM 566 C CA . THR A 1 91 ? -11.346 17.698 1.539 1.00 73.81 91 THR A CA 1
ATOM 567 C C . THR A 1 91 ? -11.632 18.433 2.842 1.00 73.81 91 THR A C 1
ATOM 569 O O . THR A 1 91 ? -12.714 18.305 3.417 1.00 73.81 91 THR A O 1
ATOM 572 N N . SER A 1 92 ? -10.664 19.208 3.324 1.00 75.44 92 SER A N 1
ATOM 573 C CA . SER A 1 92 ? -10.861 20.163 4.416 1.00 75.44 92 SER A CA 1
ATOM 574 C C . SER A 1 92 ? -10.677 21.564 3.846 1.00 75.44 92 SER A C 1
ATOM 576 O O . SER A 1 92 ? -9.572 21.939 3.462 1.00 75.44 92 SER A O 1
ATOM 578 N N . GLY A 1 93 ? -11.772 22.313 3.691 1.00 77.25 93 GLY A N 1
ATOM 579 C CA . GLY A 1 93 ? -11.731 23.662 3.113 1.00 77.25 93 GLY A CA 1
ATOM 580 C C . GLY A 1 93 ? -11.242 23.722 1.657 1.00 77.25 93 GLY A C 1
ATOM 581 O O . GLY A 1 93 ? -10.651 24.723 1.266 1.00 77.25 93 GLY A O 1
ATOM 582 N N . GLY A 1 94 ? -11.454 22.659 0.868 1.00 73.12 94 GLY A N 1
ATOM 583 C CA . GLY A 1 94 ? -11.017 22.570 -0.534 1.00 73.12 94 GLY A CA 1
ATOM 584 C C . GLY A 1 94 ? -9.620 21.975 -0.743 1.00 73.12 94 GLY A C 1
ATOM 585 O O . GLY A 1 94 ? -9.209 21.796 -1.885 1.00 73.12 94 GLY A O 1
ATOM 586 N N . VAL A 1 95 ? -8.904 21.624 0.331 1.00 73.44 95 VAL A N 1
ATOM 587 C CA . VAL A 1 95 ? -7.608 20.933 0.250 1.00 73.44 95 VAL A CA 1
ATOM 588 C C . VAL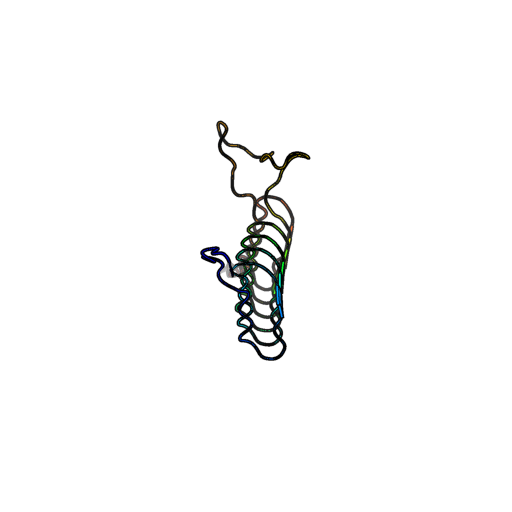 A 1 95 ? -7.816 19.420 0.421 1.00 73.44 95 VAL A C 1
ATOM 590 O O . VAL A 1 95 ? -8.481 19.037 1.390 1.00 73.44 95 VAL A O 1
ATOM 593 N N . PRO A 1 96 ? -7.273 18.554 -0.463 1.00 67.12 96 PRO A N 1
ATOM 594 C CA . PRO A 1 96 ? -7.258 17.106 -0.252 1.00 67.12 96 PRO A CA 1
ATOM 595 C C . PRO A 1 96 ? -6.691 16.759 1.119 1.00 67.12 96 PRO A C 1
ATOM 597 O O . PRO A 1 96 ? -5.608 17.228 1.467 1.00 67.12 96 PRO A O 1
ATOM 600 N N . VAL A 1 97 ? -7.368 15.892 1.870 1.00 71.25 97 VAL A N 1
ATOM 601 C CA . VAL A 1 97 ? -6.717 15.227 3.002 1.00 71.25 97 VAL A CA 1
ATOM 602 C C . VAL A 1 97 ? -6.157 13.884 2.551 1.00 71.25 97 VAL A C 1
ATOM 604 O O . VAL A 1 97 ? -6.822 13.089 1.882 1.00 71.25 97 VAL A O 1
ATOM 607 N N . GLU A 1 98 ? -4.904 13.639 2.918 1.00 69.38 98 GLU A N 1
ATOM 608 C CA . GLU A 1 98 ? -4.227 12.375 2.664 1.00 69.38 98 GLU A CA 1
ATOM 609 C C . GLU A 1 98 ? -4.978 11.256 3.402 1.00 69.38 98 GLU A C 1
ATOM 611 O O . GLU A 1 98 ? -5.077 11.235 4.630 1.00 69.38 98 GLU A O 1
ATOM 616 N N . THR A 1 99 ? -5.583 10.347 2.641 1.00 69.25 99 THR A N 1
ATOM 617 C CA . THR A 1 99 ? -6.502 9.315 3.153 1.00 69.25 99 THR A CA 1
ATOM 618 C C . THR A 1 99 ? -5.884 7.919 3.121 1.00 69.25 99 THR A C 1
ATOM 620 O O . THR A 1 99 ? -6.591 6.917 3.105 1.00 69.25 99 THR A O 1
ATOM 623 N N . GLY A 1 100 ? -4.556 7.824 3.171 1.00 79.19 100 GLY A N 1
ATOM 624 C CA . GLY A 1 100 ? -3.858 6.544 3.288 1.00 79.19 100 GLY A CA 1
ATOM 625 C C . GLY A 1 100 ? -4.297 5.744 4.521 1.00 79.19 100 GLY A C 1
ATOM 626 O O . GLY A 1 100 ? -4.477 6.301 5.607 1.00 79.19 100 GLY A O 1
ATOM 627 N N . ALA A 1 101 ? -4.466 4.428 4.366 1.00 86.56 101 ALA A N 1
ATOM 628 C CA . ALA A 1 101 ? -4.620 3.530 5.509 1.00 86.56 101 ALA A CA 1
ATOM 629 C C . ALA A 1 101 ? -3.270 3.367 6.222 1.00 86.56 101 ALA A C 1
ATOM 631 O O . ALA A 1 101 ? -2.248 3.175 5.572 1.00 86.56 101 ALA A O 1
ATOM 632 N N . THR A 1 102 ? -3.249 3.390 7.551 1.00 88.62 102 THR A N 1
ATOM 633 C CA . THR A 1 102 ? -2.037 3.213 8.359 1.00 88.62 102 THR A CA 1
ATOM 634 C C . THR A 1 102 ? -2.212 2.050 9.331 1.00 88.62 102 THR A C 1
ATOM 636 O O . THR A 1 102 ? -3.082 2.059 10.199 1.00 88.62 102 THR A O 1
ATOM 639 N N . SER A 1 103 ? -1.384 1.016 9.215 1.00 88.19 103 SER A N 1
ATOM 640 C CA . SER A 1 103 ? -1.351 -0.098 10.159 1.00 88.19 103 SER A CA 1
ATOM 641 C C . SER A 1 103 ? 0.005 -0.160 10.849 1.00 88.19 103 SER A C 1
ATOM 643 O O . SER A 1 103 ? 1.006 -0.557 10.260 1.00 88.19 103 SER A O 1
ATOM 645 N N . ALA A 1 104 ? 0.056 0.272 12.108 1.00 85.69 104 ALA A N 1
ATOM 646 C CA . ALA A 1 104 ? 1.279 0.304 12.913 1.00 85.69 104 ALA A CA 1
ATOM 647 C C . ALA A 1 104 ? 1.344 -0.825 13.957 1.00 85.69 104 ALA A C 1
ATOM 649 O O . ALA A 1 104 ? 2.401 -1.086 14.526 1.00 85.69 104 ALA A O 1
ATOM 650 N N . GLY A 1 105 ? 0.225 -1.501 14.236 1.00 82.94 105 GLY A N 1
ATOM 651 C CA . GLY A 1 105 ? 0.184 -2.632 15.164 1.00 82.94 105 GLY A CA 1
ATOM 652 C C . GLY A 1 105 ? 0.725 -3.934 14.562 1.00 82.94 105 GLY A C 1
ATOM 653 O O . GLY A 1 105 ? 0.510 -4.207 13.385 1.00 82.94 105 GLY A O 1
ATOM 654 N N . VAL A 1 106 ? 1.361 -4.775 15.386 1.00 85.31 106 VAL A N 1
ATOM 655 C CA . VAL A 1 106 ? 1.701 -6.163 15.012 1.00 85.31 106 VAL A CA 1
ATOM 656 C C . VAL A 1 106 ? 0.410 -6.912 14.671 1.00 85.31 106 VAL A C 1
ATOM 658 O O . VAL A 1 106 ? -0.494 -6.968 15.504 1.00 85.31 106 VAL A O 1
ATOM 661 N N . GLY A 1 107 ? 0.300 -7.445 13.453 1.00 84.19 107 GLY A N 1
ATOM 662 C CA . GLY A 1 107 ? -0.923 -8.093 12.961 1.00 84.19 107 GLY A CA 1
ATOM 663 C C . GLY A 1 107 ? -2.124 -7.151 12.797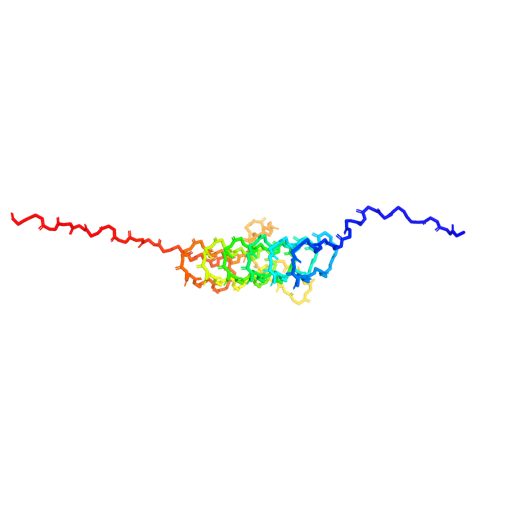 1.00 84.19 107 GLY A C 1
ATOM 664 O O . GLY A 1 107 ? -3.259 -7.608 12.684 1.00 84.19 107 GLY A O 1
ATOM 665 N N . GLY A 1 108 ? -1.914 -5.831 12.836 1.00 86.31 108 GLY A N 1
ATOM 666 C CA . GLY A 1 108 ? -2.989 -4.855 12.678 1.00 86.31 108 GLY A CA 1
ATOM 667 C C . GLY A 1 108 ? -3.536 -4.857 11.252 1.00 86.31 108 GLY A C 1
ATOM 668 O O . GLY A 1 108 ? -2.766 -4.918 10.296 1.00 86.31 108 GLY A O 1
ATOM 669 N N . THR A 1 109 ? -4.852 -4.733 11.094 1.00 89.31 109 THR A N 1
ATOM 670 C CA . THR A 1 109 ? -5.481 -4.530 9.780 1.00 89.31 109 THR A CA 1
ATOM 671 C C . THR A 1 109 ? -6.164 -3.165 9.764 1.00 89.31 109 THR A C 1
ATOM 673 O O . THR A 1 109 ? -7.080 -2.930 10.549 1.00 89.31 109 THR A O 1
ATOM 676 N N . ALA A 1 110 ? -5.714 -2.260 8.898 1.00 86.44 110 ALA A N 1
ATOM 677 C CA . ALA A 1 110 ? -6.362 -0.980 8.634 1.00 86.44 110 ALA A CA 1
ATOM 678 C C . ALA A 1 110 ? -6.998 -1.043 7.245 1.00 86.44 110 ALA A C 1
ATOM 680 O O . ALA A 1 110 ? -6.287 -1.263 6.269 1.00 86.44 110 ALA A O 1
ATOM 681 N N . VAL A 1 111 ? -8.319 -0.872 7.153 1.00 86.19 111 VAL A N 1
ATOM 682 C CA . VAL A 1 111 ? -9.040 -0.891 5.873 1.00 86.19 111 VAL A CA 1
ATOM 683 C C . VAL A 1 111 ? -9.884 0.372 5.733 1.00 86.19 111 VAL A C 1
ATOM 685 O O . VAL A 1 111 ? -10.741 0.627 6.577 1.00 86.19 111 VAL A O 1
ATOM 688 N N . GLY A 1 112 ? -9.652 1.144 4.671 1.00 76.44 112 GLY A N 1
ATOM 689 C CA . GLY A 1 112 ? -10.412 2.345 4.323 1.00 76.44 112 GLY A CA 1
ATOM 690 C C . GLY A 1 112 ? -9.603 3.643 4.332 1.00 76.44 112 GLY A C 1
ATOM 691 O O . GLY A 1 112 ? -8.470 3.702 4.812 1.00 76.44 112 GLY A O 1
ATOM 692 N N . ALA A 1 113 ? -10.220 4.692 3.787 1.00 77.00 113 ALA A N 1
ATOM 693 C CA . ALA A 1 113 ? -9.675 6.043 3.763 1.00 77.00 113 ALA A CA 1
ATOM 694 C C . ALA A 1 113 ? -9.415 6.547 5.196 1.00 77.00 113 ALA A C 1
ATOM 696 O O . ALA A 1 113 ? -10.333 6.578 6.015 1.00 77.00 113 ALA A O 1
ATOM 697 N N . SER A 1 114 ? -8.165 6.908 5.504 1.00 76.25 114 SER A N 1
ATOM 698 C CA . SER A 1 114 ? -7.708 7.350 6.836 1.00 76.25 114 SER A CA 1
ATOM 699 C C . SER A 1 114 ? -7.861 6.313 7.960 1.00 76.25 114 SER A C 1
ATOM 701 O O . SER A 1 114 ? -7.846 6.666 9.142 1.00 76.25 114 SER A O 1
ATOM 703 N N . ALA A 1 115 ? -8.005 5.027 7.631 1.00 81.88 115 ALA A N 1
ATOM 704 C CA . ALA A 1 115 ? -8.071 3.981 8.645 1.00 81.88 115 ALA A CA 1
ATOM 705 C C . ALA A 1 115 ? -6.738 3.877 9.401 1.00 81.88 115 ALA A C 1
ATOM 707 O O . ALA A 1 115 ? -5.677 3.851 8.784 1.00 81.88 115 ALA A O 1
ATOM 708 N N . ALA A 1 116 ? -6.786 3.776 10.731 1.00 83.38 116 ALA A N 1
ATOM 709 C CA . ALA A 1 116 ? -5.601 3.619 11.570 1.00 83.38 116 ALA A CA 1
ATOM 710 C C . ALA A 1 116 ? -5.730 2.388 12.477 1.00 83.38 116 ALA A C 1
ATOM 712 O O . ALA A 1 116 ? -6.607 2.330 13.341 1.00 83.38 116 ALA A O 1
ATOM 713 N N . ALA A 1 117 ? -4.836 1.412 12.316 1.00 80.88 117 ALA A N 1
ATOM 714 C CA . ALA A 1 117 ? -4.739 0.243 13.182 1.00 80.88 117 ALA A CA 1
ATOM 715 C C . ALA A 1 117 ? -3.507 0.350 14.089 1.00 80.88 117 ALA A C 1
ATOM 717 O O . ALA A 1 117 ? -2.362 0.182 13.665 1.00 80.88 117 ALA A O 1
ATOM 718 N N . VAL A 1 118 ? -3.754 0.599 15.375 1.00 77.06 118 VAL A N 1
ATOM 719 C CA . VAL A 1 118 ? -2.737 0.592 16.433 1.00 77.06 118 VAL A CA 1
ATOM 720 C C . VAL A 1 118 ? -3.115 -0.463 17.462 1.00 77.06 118 VAL A C 1
ATOM 722 O O . VAL A 1 118 ? -4.129 -0.345 18.152 1.00 77.06 118 VAL A O 1
ATOM 725 N N . VAL A 1 119 ? -2.270 -1.484 17.611 1.00 64.62 119 VAL A N 1
ATOM 726 C CA . VAL A 1 119 ? -2.383 -2.420 18.732 1.00 64.62 119 VAL A CA 1
ATOM 727 C C . VAL A 1 119 ? -1.919 -1.695 19.990 1.00 64.62 119 VAL A C 1
ATOM 729 O O . VAL A 1 119 ? -0.725 -1.516 20.225 1.00 64.62 119 VAL A O 1
ATOM 732 N N . ARG 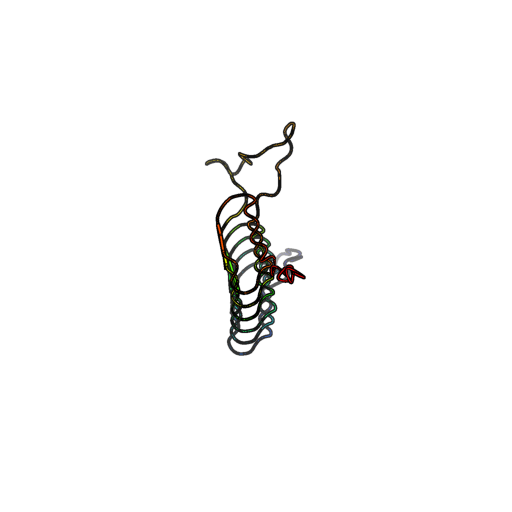A 1 120 ? -2.867 -1.277 20.833 1.00 58.84 120 ARG A N 1
ATOM 733 C CA . ARG A 1 120 ? -2.544 -0.932 22.218 1.00 58.84 120 ARG A CA 1
ATOM 734 C C . ARG A 1 120 ? -2.449 -2.229 23.006 1.00 58.84 120 ARG A C 1
ATOM 736 O O . ARG A 1 120 ? -3.473 -2.800 23.379 1.00 58.84 120 ARG A O 1
ATOM 743 N N . VAL A 1 121 ? -1.228 -2.677 23.296 1.00 52.94 121 VAL A N 1
ATOM 744 C CA . VAL A 1 121 ? -1.010 -3.685 24.339 1.00 52.94 121 VAL A CA 1
ATOM 745 C C . VAL A 1 121 ? -1.575 -3.095 25.626 1.00 52.94 121 VAL A C 1
ATOM 747 O O . VAL A 1 121 ? -1.003 -2.164 26.198 1.00 52.94 121 VAL A O 1
ATOM 750 N N . ARG A 1 122 ? -2.738 -3.585 26.071 1.00 55.41 122 ARG A N 1
ATOM 751 C CA . ARG A 1 122 ? -3.233 -3.280 27.411 1.00 55.41 122 ARG A CA 1
ATOM 752 C C . ARG A 1 122 ? -2.195 -3.847 28.371 1.00 55.41 122 ARG A C 1
ATOM 754 O O . ARG A 1 122 ? -2.197 -5.044 28.636 1.00 55.41 122 ARG A O 1
ATOM 761 N N . ARG A 1 123 ? -1.299 -3.002 28.894 1.00 56.38 123 ARG A N 1
ATOM 762 C CA . ARG A 1 123 ? -0.611 -3.325 30.145 1.00 56.38 123 ARG A CA 1
ATOM 763 C C . ARG A 1 123 ? -1.731 -3.563 31.144 1.00 56.38 123 ARG A C 1
ATOM 765 O O . ARG A 1 123 ? -2.474 -2.632 31.456 1.00 56.38 123 ARG A O 1
ATOM 772 N N . GLY A 1 124 ? -1.936 -4.826 31.513 1.00 49.59 124 GLY A N 1
ATOM 773 C CA . GLY A 1 124 ? -2.951 -5.206 32.476 1.00 49.59 124 GLY A CA 1
ATOM 774 C C . GLY A 1 124 ? -2.792 -4.303 33.688 1.00 49.59 124 GLY A C 1
ATOM 775 O O . GLY A 1 124 ? -1.717 -4.254 34.284 1.00 49.59 124 GLY A O 1
ATOM 776 N N . ARG A 1 125 ? -3.839 -3.542 34.019 1.00 59.81 125 ARG A N 1
ATOM 777 C CA . ARG A 1 125 ? -3.958 -2.991 35.363 1.00 59.81 125 ARG A CA 1
ATOM 778 C C . ARG A 1 125 ? -3.936 -4.211 36.273 1.00 59.81 125 ARG A C 1
ATOM 780 O O . ARG A 1 125 ? -4.907 -4.961 36.300 1.00 59.81 125 ARG A O 1
ATOM 787 N N . GLN A 1 126 ? -2.809 -4.454 36.934 1.00 54.91 126 GLN A N 1
ATOM 788 C CA . GLN A 1 126 ? -2.797 -5.331 38.089 1.00 54.91 126 GLN A CA 1
ATOM 789 C C . GLN A 1 126 ? -3.765 -4.687 39.077 1.00 54.91 126 GLN A C 1
ATOM 791 O O . GLN A 1 126 ? -3.489 -3.616 39.615 1.00 54.91 126 GLN A O 1
ATOM 796 N N . CYS A 1 127 ? -4.950 -5.276 39.216 1.00 49.09 127 CYS A N 1
ATOM 797 C CA . CYS A 1 127 ? -5.857 -4.942 40.296 1.00 49.09 127 CYS A CA 1
ATOM 798 C C . CYS A 1 127 ? -5.141 -5.352 41.584 1.00 49.09 127 CYS A C 1
ATOM 800 O O . CYS A 1 127 ? -5.109 -6.534 41.920 1.00 49.09 127 CYS A O 1
ATOM 802 N N . HIS A 1 128 ? -4.492 -4.396 42.248 1.00 59.00 128 HIS A N 1
ATOM 803 C CA . HIS A 1 128 ? -4.064 -4.588 43.625 1.00 59.00 128 HIS A CA 1
ATOM 804 C C . HIS A 1 128 ? -5.332 -4.592 44.482 1.00 59.00 128 HIS A C 1
ATOM 806 O O . HIS A 1 128 ? -6.181 -3.710 44.332 1.00 59.00 128 HIS A O 1
ATOM 812 N N . ARG A 1 129 ? -5.486 -5.672 45.244 1.00 61.88 129 ARG A N 1
ATOM 813 C CA . ARG A 1 129 ? -6.667 -6.022 46.030 1.00 61.88 129 ARG A CA 1
ATOM 814 C C . ARG A 1 129 ? -6.676 -5.286 47.362 1.00 61.88 129 ARG A C 1
ATOM 816 O O . ARG A 1 129 ? -5.566 -5.048 47.884 1.00 61.88 129 ARG A O 1
#

Radius of gyration: 17.41 Å; chains: 1; bounding box: 33×36×77 Å

Secondary structure (DSSP, 8-state):
--------PPPEE-STT-EEESTT-EE-STT-EEESTT-EE-STT-EEESTT-EE-STT-EEESTT-EE-STT-EEE----B-TTS-BSSEETTEEP----EE-STT-EEESTT-EE------------

Foldseek 3Di:
DDDDPCPFQDFAACADCEATAEGCFANQAHVEYAAYHVG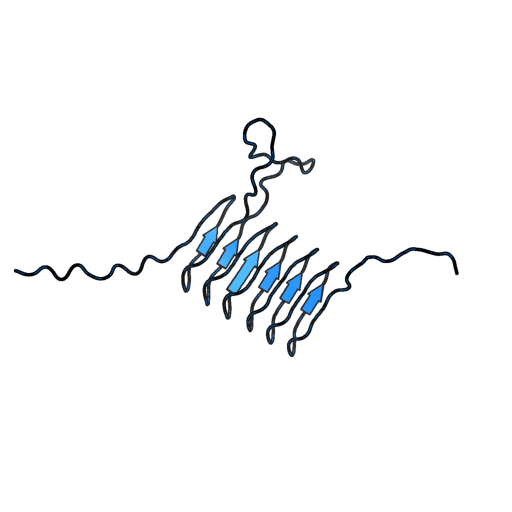YANYHCEYAHEHVGATCAHVEYAAYHNAHGNAHLEYWHEWFCADPVRHGPDDDVRHHDTQYGHENYHNFYFHYGVGYTDDDPPPDPPPPD

pLDDT: mean 82.59, std 13.72, range [46.62, 96.25]